Protein AF-A0A9E5HFX7-F1 (afdb_monomer)

Mean predicted aligned error: 11.62 Å

Foldseek 3Di:
DQPDDPDPQVSQVSQQWDAPDPVQQFTDQGDPPGPCNVVCVPDDCPDPDHDHDPDDDDDDPDDPPVVVCVVVVVVVVVVCVVCVVVVPPDPD

Structure (mmCIF, N/CA/C/O backbone):
data_AF-A0A9E5HFX7-F1
#
_entry.id   AF-A0A9E5HFX7-F1
#
loop_
_atom_site.group_PDB
_atom_site.id
_atom_site.type_symbol
_atom_site.label_atom_id
_atom_site.label_alt_id
_atom_site.label_comp_id
_atom_site.label_asym_id
_atom_site.label_entity_id
_atom_site.label_seq_id
_atom_site.pdbx_PDB_ins_code
_atom_site.Cartn_x
_atom_site.Cartn_y
_atom_site.Cartn_z
_atom_site.occupancy
_atom_site.B_iso_or_equiv
_atom_site.auth_seq_id
_atom_site.auth_comp_id
_atom_site.auth_asym_id
_atom_site.auth_atom_id
_atom_site.pdbx_PDB_model_num
ATOM 1 N N . ASN A 1 1 ? 1.168 -6.211 -6.473 1.00 59.34 1 ASN A N 1
ATOM 2 C CA . ASN A 1 1 ? 2.247 -6.756 -5.622 1.00 59.34 1 ASN A CA 1
ATOM 3 C C . ASN A 1 1 ? 3.247 -7.431 -6.527 1.00 59.34 1 ASN A C 1
ATOM 5 O O . ASN A 1 1 ? 2.817 -8.260 -7.319 1.00 59.34 1 ASN A O 1
ATOM 9 N N . LEU A 1 2 ? 4.520 -7.042 -6.455 1.00 66.75 2 LEU A N 1
ATOM 10 C CA . LEU A 1 2 ? 5.569 -7.724 -7.208 1.00 66.75 2 LEU A CA 1
ATOM 11 C C . LEU A 1 2 ? 5.701 -9.165 -6.682 1.00 66.75 2 LEU A C 1
ATOM 13 O O . LEU A 1 2 ? 5.680 -9.352 -5.460 1.00 66.75 2 LEU A O 1
ATOM 17 N N . PRO A 1 3 ? 5.779 -10.174 -7.561 1.00 68.06 3 PRO A N 1
ATOM 18 C CA . PRO A 1 3 ? 6.100 -11.534 -7.156 1.00 68.06 3 PRO A CA 1
ATOM 19 C C . PRO A 1 3 ? 7.497 -11.560 -6.528 1.00 68.06 3 PRO A C 1
ATOM 21 O O . PRO A 1 3 ? 8.394 -10.843 -6.960 1.00 68.06 3 PRO A O 1
ATOM 24 N N . ALA A 1 4 ? 7.672 -12.359 -5.477 1.00 66.81 4 ALA A N 1
ATOM 25 C CA . ALA A 1 4 ? 8.951 -12.464 -4.788 1.00 66.81 4 ALA A CA 1
ATOM 26 C C . ALA A 1 4 ? 9.914 -13.345 -5.598 1.00 66.81 4 ALA A C 1
ATOM 28 O O . ALA A 1 4 ? 9.736 -14.561 -5.650 1.00 66.81 4 ALA A O 1
ATOM 29 N N . GLY A 1 5 ? 10.922 -12.729 -6.213 1.00 65.31 5 GLY A N 1
ATOM 30 C CA . GLY A 1 5 ? 12.092 -13.404 -6.768 1.00 65.31 5 GLY A CA 1
ATOM 31 C C . GLY A 1 5 ? 13.300 -13.309 -5.823 1.00 65.31 5 GLY A C 1
ATOM 32 O O . GLY A 1 5 ? 13.316 -12.467 -4.920 1.00 65.31 5 GLY A O 1
ATOM 33 N N . PRO A 1 6 ? 14.336 -14.144 -6.006 1.00 69.38 6 PRO A N 1
ATOM 34 C CA . PRO A 1 6 ? 15.598 -14.036 -5.270 1.00 69.38 6 PRO A CA 1
ATOM 35 C C . PRO A 1 6 ? 16.361 -12.730 -5.562 1.00 69.38 6 PRO A C 1
ATOM 37 O O . PRO A 1 6 ? 17.241 -12.362 -4.785 1.00 69.38 6 PRO A O 1
ATOM 40 N N . SER A 1 7 ? 16.011 -11.996 -6.627 1.00 77.75 7 SER A N 1
ATOM 41 C CA . SER A 1 7 ? 16.497 -10.638 -6.900 1.00 77.75 7 SER A CA 1
ATOM 42 C C . SER A 1 7 ? 15.363 -9.678 -7.302 1.00 77.75 7 SER A C 1
ATOM 44 O O . SER A 1 7 ? 14.276 -10.095 -7.715 1.00 77.75 7 SER A O 1
ATOM 46 N N . ILE A 1 8 ? 15.606 -8.367 -7.176 1.00 75.44 8 ILE A N 1
ATOM 47 C CA . ILE A 1 8 ? 14.641 -7.317 -7.559 1.00 75.44 8 ILE A CA 1
ATOM 48 C C . ILE A 1 8 ? 14.372 -7.356 -9.069 1.00 75.44 8 ILE A C 1
ATOM 50 O O . ILE A 1 8 ? 13.225 -7.231 -9.483 1.00 75.44 8 ILE A O 1
ATOM 54 N N . LEU A 1 9 ? 15.406 -7.602 -9.876 1.00 79.88 9 LEU A N 1
ATOM 55 C CA . LEU A 1 9 ? 15.289 -7.701 -11.332 1.00 79.88 9 LEU A CA 1
ATOM 56 C C . LEU A 1 9 ? 14.382 -8.866 -11.747 1.00 79.88 9 LEU A C 1
ATOM 58 O O . LEU A 1 9 ? 13.463 -8.675 -12.537 1.00 79.88 9 LEU A O 1
ATOM 62 N N . GLU A 1 10 ? 14.553 -10.039 -11.136 1.00 80.31 10 GLU A N 1
ATOM 63 C CA . GLU A 1 10 ? 13.680 -11.189 -11.409 1.00 80.31 10 GLU A CA 1
ATOM 64 C C . GLU A 1 10 ? 12.244 -10.960 -10.926 1.00 80.31 10 GLU A C 1
ATOM 66 O O . GLU A 1 10 ? 11.289 -11.414 -11.550 1.00 80.31 10 GLU A O 1
ATOM 71 N N . SER A 1 11 ? 12.071 -10.218 -9.829 1.00 81.44 11 SER A N 1
ATOM 72 C CA . SER A 1 11 ? 10.744 -9.845 -9.323 1.00 81.44 11 SER A CA 1
ATOM 73 C C . SER A 1 11 ? 10.005 -8.917 -10.296 1.00 81.44 11 SER A C 1
ATOM 75 O O . SER A 1 11 ? 8.779 -8.968 -10.396 1.00 81.44 11 SER A O 1
ATOM 77 N N . PHE A 1 12 ? 10.741 -8.066 -11.014 1.00 82.19 12 PHE A N 1
ATOM 78 C CA . PHE A 1 12 ? 10.199 -7.167 -12.033 1.00 82.19 12 PHE A CA 1
ATOM 79 C C . PHE A 1 12 ? 9.841 -7.935 -13.296 1.00 82.19 12 PHE A C 1
ATOM 81 O O . PHE A 1 12 ? 8.717 -7.815 -13.779 1.00 82.19 12 PHE A O 1
ATOM 88 N N . GLU A 1 13 ? 10.745 -8.787 -13.770 1.00 81.88 13 GLU A N 1
ATOM 89 C CA . GLU A 1 13 ? 10.509 -9.621 -14.944 1.00 81.88 13 GLU A CA 1
ATOM 90 C C . GLU A 1 13 ? 9.304 -10.548 -14.730 1.00 81.88 13 GLU A C 1
ATOM 92 O O . GLU A 1 13 ? 8.399 -10.605 -15.561 1.00 81.88 13 GLU A O 1
ATOM 97 N N . ALA A 1 14 ? 9.206 -11.181 -13.558 1.00 81.06 14 ALA A N 1
ATOM 98 C CA . ALA A 1 14 ? 8.057 -12.003 -13.188 1.00 81.06 14 ALA A CA 1
ATOM 99 C C . ALA A 1 14 ? 6.752 -11.192 -13.034 1.00 81.06 14 ALA A C 1
ATOM 101 O O . ALA A 1 14 ? 5.658 -11.747 -13.153 1.00 81.06 14 ALA A O 1
ATOM 102 N N . ALA A 1 15 ? 6.843 -9.882 -12.785 1.00 80.12 15 ALA A N 1
ATOM 103 C CA . ALA A 1 15 ? 5.715 -8.951 -12.835 1.00 80.12 15 ALA A CA 1
ATOM 104 C C . ALA A 1 15 ? 5.390 -8.445 -14.254 1.00 80.12 15 ALA A C 1
ATOM 106 O O . ALA A 1 15 ? 4.396 -7.733 -14.416 1.00 80.12 15 ALA A O 1
ATOM 107 N N . GLY A 1 16 ? 6.186 -8.799 -15.267 1.00 82.19 16 GLY A N 1
ATOM 108 C CA . GLY A 1 16 ? 6.056 -8.290 -16.632 1.00 82.19 16 GLY A CA 1
ATOM 109 C C . GLY A 1 16 ? 6.574 -6.860 -16.812 1.00 82.19 16 GLY A C 1
ATOM 110 O O . GLY A 1 16 ? 6.114 -6.159 -17.709 1.00 82.19 16 GLY A O 1
ATOM 111 N N . LEU A 1 17 ? 7.484 -6.417 -15.940 1.00 85.44 17 LEU A N 1
ATOM 112 C CA . LEU A 1 17 ? 8.157 -5.121 -15.999 1.00 85.44 17 LEU A CA 1
ATOM 113 C C . LEU A 1 17 ? 9.602 -5.314 -16.468 1.00 85.44 17 LEU A C 1
ATOM 115 O O . LEU A 1 17 ? 10.312 -6.186 -15.969 1.00 85.44 17 LEU A O 1
ATOM 119 N N . SER A 1 18 ? 10.055 -4.468 -17.390 1.00 86.31 18 SER A N 1
ATOM 120 C CA . SER A 1 18 ? 11.429 -4.481 -17.901 1.00 86.31 18 SER A CA 1
ATOM 121 C C . SER A 1 18 ? 12.068 -3.107 -17.731 1.00 86.31 18 SER A C 1
ATOM 123 O O . SER A 1 18 ? 11.384 -2.086 -17.801 1.00 86.31 18 SER A O 1
ATOM 125 N N . LEU A 1 19 ? 13.376 -3.089 -17.476 1.00 84.75 19 LEU A N 1
ATOM 126 C CA . LEU A 1 19 ? 14.159 -1.862 -17.356 1.00 84.75 19 LEU A CA 1
ATOM 127 C C . LEU A 1 19 ? 14.887 -1.594 -18.673 1.00 84.75 19 LEU A C 1
ATOM 129 O O . LEU A 1 19 ? 15.500 -2.506 -19.224 1.00 84.75 19 LEU A O 1
ATOM 133 N N . ASP A 1 20 ? 14.815 -0.354 -19.145 1.00 84.62 20 ASP A N 1
ATOM 134 C CA . ASP A 1 20 ? 15.558 0.131 -20.314 1.00 84.62 20 ASP A CA 1
ATOM 135 C C . ASP A 1 20 ? 17.000 0.463 -19.919 1.00 84.62 20 ASP A C 1
ATOM 137 O O . ASP A 1 20 ? 17.964 -0.023 -20.506 1.00 84.62 20 ASP A O 1
ATOM 141 N N . ASP A 1 21 ? 17.133 1.221 -18.829 1.00 81.19 21 ASP A N 1
ATOM 142 C CA . ASP A 1 21 ? 18.404 1.584 -18.214 1.00 81.19 21 ASP A CA 1
ATOM 143 C C . ASP A 1 21 ? 18.398 1.122 -16.744 1.00 81.19 21 ASP A C 1
ATOM 145 O O . ASP A 1 21 ? 17.691 1.712 -15.913 1.00 81.19 21 ASP A O 1
ATOM 149 N N . PRO A 1 22 ? 19.163 0.068 -16.401 1.00 76.69 22 PRO A N 1
ATOM 150 C CA . PRO A 1 22 ? 19.255 -0.446 -15.037 1.00 76.69 22 PRO A CA 1
ATOM 151 C C . PRO A 1 22 ? 19.898 0.533 -14.049 1.00 76.69 22 PRO A C 1
ATOM 153 O O . PRO A 1 22 ? 19.587 0.468 -12.861 1.00 76.69 22 PRO A O 1
ATOM 156 N N . GLU A 1 23 ? 20.786 1.423 -14.503 1.00 76.69 23 GLU A N 1
ATOM 157 C CA . GLU A 1 23 ? 21.467 2.390 -13.631 1.00 76.69 23 GLU A CA 1
ATOM 158 C C . GLU A 1 23 ? 20.547 3.558 -13.275 1.00 76.69 23 GLU A C 1
ATOM 160 O O . GLU A 1 23 ? 20.601 4.084 -12.163 1.00 76.69 23 GLU A O 1
ATOM 165 N N . ARG A 1 24 ? 19.672 3.943 -14.209 1.00 77.31 24 ARG A N 1
ATOM 166 C CA . ARG A 1 24 ? 18.680 5.012 -14.015 1.00 77.31 24 ARG A CA 1
ATOM 167 C C . ARG A 1 24 ? 17.313 4.512 -13.555 1.00 77.31 24 ARG A C 1
ATOM 169 O O . ARG A 1 24 ? 16.440 5.326 -13.275 1.00 77.31 24 ARG A O 1
ATOM 176 N N . GLY A 1 25 ? 17.097 3.197 -13.507 1.00 79.94 25 GLY A N 1
ATOM 177 C CA . GLY A 1 25 ? 15.807 2.605 -13.142 1.00 79.94 25 GLY A CA 1
ATOM 178 C C . GLY A 1 25 ? 14.673 2.999 -14.094 1.00 79.94 25 GLY A C 1
ATOM 179 O O . GLY A 1 25 ? 13.527 3.131 -13.662 1.00 79.94 25 GLY A O 1
ATOM 180 N N . THR A 1 26 ? 14.999 3.235 -15.368 1.00 85.50 26 THR A N 1
ATOM 181 C CA . THR A 1 26 ? 14.023 3.625 -16.397 1.00 85.50 26 THR A CA 1
ATOM 182 C C . THR A 1 26 ? 13.237 2.403 -16.855 1.00 85.50 26 THR A C 1
ATOM 184 O O . THR A 1 26 ? 13.836 1.366 -17.132 1.00 85.50 26 THR A O 1
ATOM 187 N N . LEU A 1 27 ? 11.908 2.506 -16.924 1.00 87.19 27 LEU A N 1
ATOM 188 C CA . LEU A 1 27 ? 11.033 1.411 -17.344 1.00 87.19 27 LEU A CA 1
ATOM 189 C C . LEU A 1 27 ? 10.776 1.422 -18.844 1.00 87.19 27 LEU A C 1
ATOM 191 O O . LEU A 1 27 ? 10.590 2.472 -19.450 1.00 87.19 27 LEU A O 1
ATOM 195 N N . ILE A 1 28 ? 10.650 0.216 -19.389 1.00 87.06 28 ILE A N 1
ATOM 196 C CA . ILE A 1 28 ? 10.057 -0.037 -20.700 1.00 87.06 28 ILE A CA 1
ATOM 197 C C . ILE A 1 28 ? 8.550 -0.232 -20.515 1.00 87.06 28 ILE A C 1
ATOM 199 O O . ILE A 1 28 ? 8.092 -0.700 -19.465 1.00 87.06 28 ILE A O 1
ATOM 203 N N . GLU A 1 29 ? 7.781 0.108 -21.547 1.00 87.88 29 GLU A N 1
ATOM 204 C CA . GLU A 1 29 ? 6.351 -0.174 -21.597 1.00 87.88 29 GLU A CA 1
ATOM 205 C C . GLU A 1 29 ? 6.069 -1.670 -21.318 1.00 87.88 29 GLU A C 1
ATOM 207 O O . GLU A 1 29 ? 6.651 -2.545 -21.970 1.00 87.88 29 GLU A O 1
ATOM 212 N N . PRO A 1 30 ? 5.184 -1.996 -20.353 1.00 88.25 30 PRO A N 1
ATOM 213 C CA . PRO A 1 30 ? 4.818 -3.379 -20.073 1.00 88.25 30 PRO A CA 1
ATOM 214 C C . PRO A 1 30 ? 4.124 -4.037 -21.271 1.00 88.25 30 PRO A C 1
ATOM 216 O O . PRO A 1 30 ? 3.314 -3.416 -21.953 1.00 88.25 30 PRO A O 1
ATOM 219 N N . PHE A 1 31 ? 4.362 -5.329 -21.496 1.00 85.75 31 PHE A N 1
ATOM 220 C CA . PHE A 1 31 ? 3.695 -6.050 -22.584 1.00 85.75 31 PHE A CA 1
ATOM 221 C C . PHE A 1 31 ? 2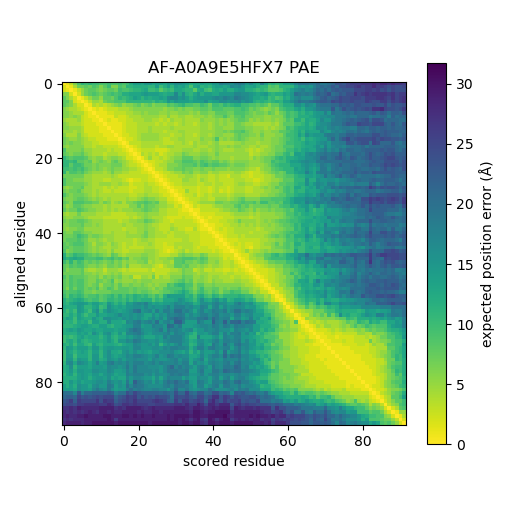.184 -6.210 -22.352 1.00 85.75 31 PHE A C 1
ATOM 223 O O . PHE A 1 31 ? 1.711 -6.335 -21.217 1.00 85.75 31 PHE A O 1
ATOM 230 N N . ILE A 1 32 ? 1.427 -6.291 -23.451 1.00 82.94 32 ILE A N 1
ATOM 231 C CA . ILE A 1 32 ? -0.018 -6.552 -23.438 1.00 82.94 32 ILE A CA 1
ATOM 232 C C . ILE A 1 32 ? -0.298 -7.865 -22.693 1.00 82.94 32 ILE A C 1
ATOM 234 O O . ILE A 1 32 ? 0.306 -8.898 -22.979 1.00 82.94 32 ILE A O 1
ATOM 238 N N . GLY A 1 33 ? -1.231 -7.826 -21.739 1.00 81.31 33 GLY A N 1
ATOM 239 C CA . GLY A 1 33 ? -1.594 -8.982 -20.913 1.00 81.31 33 GLY A CA 1
ATOM 240 C C . GLY A 1 33 ? -0.765 -9.146 -19.634 1.00 81.31 33 GLY A C 1
ATOM 241 O O . GLY A 1 33 ? -1.035 -10.064 -18.859 1.00 81.31 33 GLY A O 1
ATOM 242 N N . THR A 1 34 ?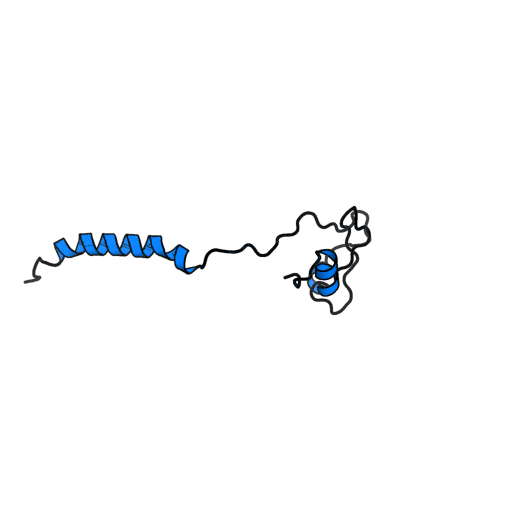 0.199 -8.257 -19.367 1.00 84.25 34 THR A N 1
ATOM 243 C CA . THR A 1 34 ? 0.892 -8.203 -18.070 1.00 84.25 34 THR A CA 1
ATOM 244 C C . THR A 1 34 ? 0.048 -7.468 -17.015 1.00 84.25 34 THR A C 1
ATOM 246 O O . THR A 1 34 ? -0.749 -6.590 -17.357 1.00 84.25 34 THR A O 1
ATOM 249 N N . PRO A 1 35 ? 0.211 -7.772 -15.712 1.00 81.69 35 PRO A N 1
ATOM 250 C CA . PRO A 1 35 ? -0.604 -7.184 -14.641 1.00 81.69 35 PRO A CA 1
ATOM 251 C C . PRO A 1 35 ? -0.577 -5.650 -14.562 1.00 81.69 35 PRO A C 1
ATOM 253 O O . PRO A 1 35 ? -1.524 -5.044 -14.059 1.00 81.69 35 PRO A O 1
ATOM 256 N N . PHE A 1 36 ? 0.510 -5.027 -15.023 1.00 82.19 36 PHE A N 1
ATOM 257 C CA . PHE A 1 36 ? 0.729 -3.583 -14.937 1.00 82.19 36 PHE A CA 1
ATOM 258 C C . PHE A 1 36 ? 0.457 -2.836 -16.244 1.00 82.19 36 PHE A C 1
ATOM 260 O O . PHE A 1 36 ? 0.440 -1.609 -16.216 1.00 82.19 36 PHE A O 1
ATOM 267 N N . PHE A 1 37 ? 0.176 -3.541 -17.347 1.00 85.12 37 PHE A N 1
ATOM 268 C CA . PHE A 1 37 ? -0.128 -2.933 -18.645 1.00 85.12 37 PHE A CA 1
ATOM 269 C C . PHE A 1 37 ? -1.241 -1.884 -18.532 1.00 85.12 37 PHE A C 1
ATOM 271 O O . PHE A 1 37 ? -1.006 -0.700 -18.744 1.00 85.12 37 PHE A O 1
ATOM 278 N N . GLU A 1 38 ? -2.422 -2.286 -18.060 1.00 84.56 38 GLU A N 1
ATOM 279 C CA . GLU A 1 38 ? -3.576 -1.389 -17.886 1.00 84.56 38 GLU A CA 1
ATOM 280 C C . GLU A 1 38 ? -3.305 -0.242 -16.897 1.00 84.56 38 GLU A C 1
ATOM 282 O O . GLU A 1 38 ? -3.788 0.875 -17.066 1.00 84.56 38 GLU A O 1
ATOM 287 N N . GLN A 1 39 ? -2.520 -0.494 -15.843 1.00 83.81 39 GLN A N 1
ATOM 288 C CA . GLN A 1 39 ? -2.235 0.522 -14.823 1.00 83.81 39 GLN A CA 1
ATOM 289 C C . GLN A 1 39 ? -1.284 1.603 -15.337 1.00 83.81 39 GLN A C 1
ATOM 291 O O . GLN A 1 39 ? -1.360 2.755 -14.891 1.00 83.81 39 GLN A O 1
ATOM 296 N N . PHE A 1 40 ? -0.374 1.220 -16.232 1.00 86.25 40 PHE A N 1
ATOM 297 C CA . PHE A 1 40 ? 0.698 2.075 -16.711 1.00 86.25 40 PHE A CA 1
ATOM 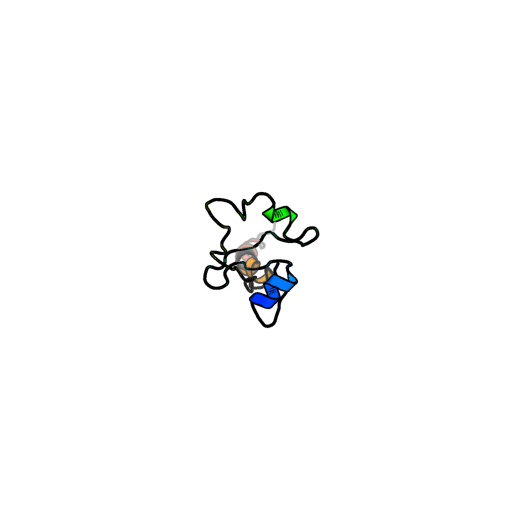298 C C . PHE A 1 40 ? 0.469 2.647 -18.115 1.00 86.25 40 PHE A C 1
ATOM 300 O O . PHE A 1 40 ? 1.179 3.574 -18.477 1.00 86.25 40 PHE A O 1
ATOM 307 N N . GLN A 1 41 ? -0.571 2.224 -18.841 1.00 85.06 41 GLN A N 1
ATOM 308 C CA . GLN A 1 41 ? -0.982 2.787 -20.143 1.00 85.06 41 GLN A CA 1
ATOM 309 C C . GLN A 1 41 ? -1.092 4.321 -20.184 1.00 85.06 41 GLN A C 1
ATOM 311 O O . GLN A 1 41 ? -0.971 4.933 -21.238 1.00 85.06 41 GLN A O 1
ATOM 316 N N . LYS A 1 42 ? -1.367 4.961 -19.042 1.00 86.38 42 LYS A N 1
ATOM 317 C CA . LYS A 1 42 ? -1.475 6.424 -18.933 1.00 86.38 42 LYS A CA 1
ATOM 318 C C . LYS A 1 42 ? -0.129 7.158 -18.944 1.00 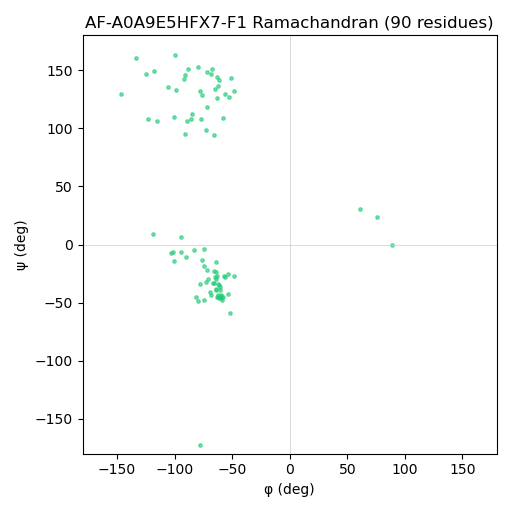86.38 42 LYS A C 1
ATOM 320 O O . LYS A 1 42 ? -0.131 8.386 -18.974 1.00 86.38 42 LYS A O 1
ATOM 325 N N . PHE A 1 43 ? 0.981 6.442 -18.784 1.00 86.12 43 PHE A N 1
ATOM 326 C CA . PHE A 1 43 ? 2.310 7.032 -18.760 1.00 86.12 43 PHE A CA 1
ATOM 327 C C . PHE A 1 43 ? 2.908 7.045 -20.160 1.00 86.12 43 PHE A C 1
ATOM 329 O O . PHE A 1 43 ? 2.740 6.105 -20.931 1.00 86.12 43 PHE A O 1
ATOM 336 N N . ASP A 1 44 ? 3.634 8.115 -20.458 1.00 87.69 44 ASP A N 1
ATOM 337 C CA . ASP A 1 44 ? 4.383 8.241 -21.697 1.00 87.69 44 ASP A CA 1
ATOM 338 C C . ASP A 1 44 ? 5.802 7.696 -21.485 1.00 87.69 44 ASP A C 1
ATOM 340 O O . ASP A 1 44 ? 6.671 8.379 -20.947 1.00 87.69 44 ASP A O 1
ATOM 344 N N . PHE A 1 45 ? 6.018 6.427 -21.836 1.00 86.25 45 PHE A N 1
ATOM 345 C CA . PHE A 1 45 ? 7.305 5.741 -21.656 1.00 86.25 45 PHE A CA 1
ATOM 346 C C . PHE A 1 45 ? 8.394 6.219 -22.620 1.00 86.25 45 PHE A C 1
ATOM 348 O O . PHE A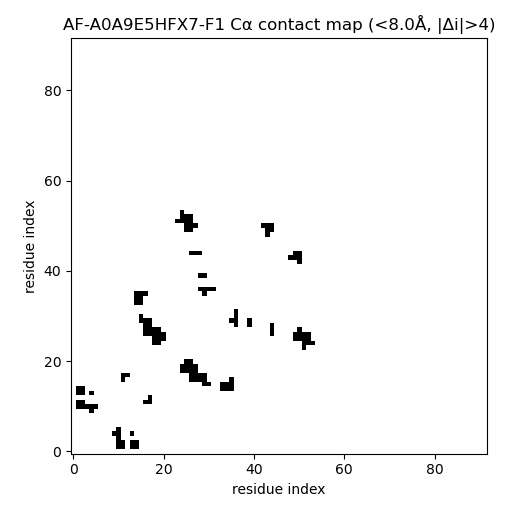 1 45 ? 9.576 6.049 -22.333 1.00 86.25 45 PHE A O 1
ATOM 355 N N . TYR A 1 46 ? 7.997 6.814 -23.746 1.00 85.88 46 TYR A N 1
ATOM 356 C CA . TYR A 1 46 ? 8.893 7.189 -24.842 1.00 85.88 46 TYR A CA 1
ATOM 357 C C . TYR A 1 46 ? 8.902 8.702 -25.117 1.00 85.88 46 TYR A C 1
ATOM 359 O O . TYR A 1 46 ? 9.464 9.140 -26.121 1.00 85.88 46 TYR A O 1
ATOM 367 N N . GLY A 1 47 ? 8.273 9.491 -24.243 1.00 84.25 47 GLY A N 1
ATOM 368 C CA . GLY A 1 47 ? 8.259 10.948 -24.303 1.00 84.25 47 GLY A CA 1
ATOM 369 C C . GLY A 1 47 ? 9.546 11.593 -23.784 1.00 84.25 47 GLY A C 1
ATOM 370 O O . GLY A 1 47 ? 10.525 10.926 -23.452 1.00 84.25 47 GLY A O 1
ATOM 371 N N . ASP A 1 48 ? 9.534 12.923 -23.671 1.00 82.62 48 ASP A N 1
ATOM 372 C CA . ASP A 1 48 ? 10.712 13.702 -23.255 1.00 82.62 48 ASP A CA 1
ATOM 373 C C . ASP A 1 48 ? 11.177 13.387 -21.819 1.00 82.62 48 ASP A C 1
ATOM 375 O O . ASP A 1 48 ? 12.353 13.560 -21.490 1.00 82.62 48 ASP A O 1
ATOM 379 N N . VAL A 1 49 ? 10.259 12.939 -20.951 1.00 83.19 49 VAL A N 1
ATOM 380 C CA . VAL A 1 49 ? 10.547 12.550 -19.563 1.00 83.19 49 VAL A CA 1
ATOM 381 C C . VAL A 1 49 ? 10.266 11.055 -19.399 1.00 83.19 49 VAL A C 1
ATOM 383 O O . VAL A 1 49 ? 9.097 10.672 -19.338 1.00 83.19 49 VAL A O 1
ATOM 386 N N . PRO A 1 50 ? 11.306 10.208 -19.297 1.00 82.31 50 PRO A N 1
ATOM 387 C CA . PRO A 1 50 ? 11.119 8.769 -19.194 1.00 82.31 50 PRO A CA 1
ATOM 388 C C . PRO A 1 50 ? 10.567 8.370 -17.822 1.00 82.31 50 PRO A C 1
ATOM 390 O O . PRO A 1 50 ? 10.883 8.982 -16.795 1.00 82.31 50 PRO A O 1
ATOM 393 N N . VAL A 1 51 ? 9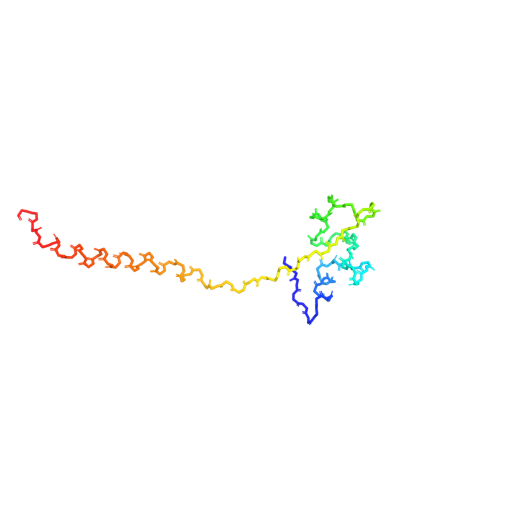.774 7.298 -17.799 1.00 85.31 51 VAL A N 1
ATOM 394 C CA . VAL A 1 51 ? 9.204 6.737 -16.568 1.00 85.31 51 VAL A CA 1
ATOM 395 C C . VAL A 1 51 ? 10.305 6.049 -15.767 1.00 85.31 51 VAL A C 1
ATOM 397 O O . VAL A 1 51 ? 10.898 5.074 -16.222 1.00 85.31 51 VAL A O 1
ATOM 400 N N . GLN A 1 52 ? 10.561 6.538 -14.556 1.00 85.50 52 GLN A N 1
ATOM 401 C CA . GLN A 1 52 ? 11.589 6.011 -13.655 1.00 85.50 52 GLN A CA 1
ATOM 402 C C . GLN A 1 52 ? 10.963 5.489 -12.364 1.00 85.50 52 GLN A C 1
ATOM 404 O O . GLN A 1 52 ? 9.952 6.012 -11.889 1.00 85.50 52 GLN A O 1
ATOM 409 N N . ILE A 1 53 ? 11.580 4.468 -11.768 1.00 81.75 53 ILE A N 1
ATOM 410 C CA . ILE A 1 53 ? 11.228 4.052 -10.407 1.00 81.75 53 ILE A CA 1
ATOM 411 C C . ILE A 1 53 ? 11.995 4.895 -9.401 1.00 81.75 53 ILE A C 1
ATOM 413 O O . ILE A 1 53 ? 13.200 4.735 -9.237 1.00 81.75 53 ILE A O 1
ATOM 417 N N . GLU A 1 54 ? 11.269 5.735 -8.668 1.00 81.25 54 GLU A N 1
ATOM 418 C CA . GLU A 1 54 ? 11.842 6.524 -7.574 1.00 81.25 54 GLU A CA 1
ATOM 419 C C . GLU A 1 54 ? 11.976 5.720 -6.273 1.00 81.25 54 GLU A C 1
ATOM 421 O O . GLU A 1 54 ? 13.002 5.774 -5.600 1.00 81.25 54 GLU A O 1
ATOM 426 N N . GLU A 1 55 ? 10.943 4.961 -5.894 1.00 74.50 55 GLU A N 1
ATOM 427 C CA . GLU A 1 55 ? 10.926 4.221 -4.632 1.00 74.50 55 GLU A CA 1
ATOM 428 C C . GLU A 1 55 ? 10.158 2.905 -4.776 1.00 74.50 55 GLU A C 1
ATOM 430 O O . GLU A 1 55 ? 9.005 2.876 -5.215 1.00 74.50 55 GLU A O 1
ATOM 435 N N . LEU A 1 56 ? 10.777 1.806 -4.337 1.00 74.50 56 LEU A N 1
ATOM 436 C CA . LEU A 1 56 ? 10.119 0.510 -4.252 1.00 74.50 56 LEU A CA 1
ATOM 437 C C . LEU A 1 56 ? 9.686 0.215 -2.815 1.00 74.50 56 LEU A C 1
ATOM 439 O O . LEU A 1 56 ? 10.502 -0.086 -1.944 1.00 74.50 56 LEU A O 1
ATOM 443 N N . LYS A 1 57 ? 8.373 0.234 -2.576 1.00 74.00 57 LYS A N 1
ATOM 444 C CA . LYS A 1 57 ? 7.798 -0.120 -1.274 1.00 74.00 57 LYS A CA 1
ATOM 445 C C . LYS A 1 57 ? 7.518 -1.612 -1.219 1.00 74.00 57 LYS A C 1
ATOM 447 O O . LYS A 1 57 ? 6.566 -2.106 -1.823 1.00 74.00 57 LYS A O 1
ATOM 452 N N . LEU A 1 58 ? 8.344 -2.330 -0.466 1.00 72.50 58 LEU A N 1
ATOM 453 C CA . LEU A 1 58 ? 8.062 -3.714 -0.106 1.00 72.50 58 LEU A CA 1
ATOM 454 C C . LEU A 1 58 ? 6.863 -3.763 0.853 1.00 72.50 58 LEU A C 1
ATOM 456 O O . LEU A 1 58 ? 6.686 -2.839 1.656 1.00 72.50 58 LEU A O 1
ATOM 460 N N . PRO A 1 59 ? 6.028 -4.818 0.794 1.00 66.75 59 PRO A N 1
ATOM 461 C CA . PRO A 1 59 ? 4.941 -4.987 1.744 1.00 66.75 59 PRO A CA 1
ATOM 462 C C . PRO A 1 59 ? 5.526 -5.022 3.157 1.00 66.75 59 PRO A C 1
ATOM 464 O O . PRO A 1 59 ? 6.215 -5.964 3.547 1.00 66.75 59 PRO A O 1
ATOM 467 N N . ALA A 1 60 ? 5.274 -3.956 3.915 1.00 70.19 60 ALA A N 1
ATOM 468 C CA . ALA A 1 60 ? 5.746 -3.850 5.280 1.00 70.19 60 ALA A CA 1
ATOM 469 C C . ALA A 1 60 ? 5.125 -4.973 6.118 1.00 70.19 60 ALA A C 1
ATOM 471 O O . ALA A 1 60 ? 3.921 -5.238 6.032 1.00 70.19 60 ALA A O 1
ATOM 472 N N . GLN A 1 61 ? 5.938 -5.608 6.962 1.00 66.62 61 GLN A N 1
ATOM 473 C CA . GLN A 1 61 ? 5.446 -6.538 7.972 1.00 66.62 61 GLN A CA 1
ATOM 474 C C . GLN A 1 61 ? 4.610 -5.744 8.982 1.00 66.62 61 GLN A C 1
ATOM 476 O O . GLN A 1 61 ? 5.123 -5.118 9.909 1.00 66.62 61 GLN A O 1
ATOM 481 N N . ARG A 1 62 ? 3.296 -5.700 8.758 1.00 67.31 62 ARG A N 1
ATOM 482 C CA . ARG A 1 62 ? 2.363 -5.058 9.680 1.00 67.31 62 ARG A CA 1
ATOM 483 C C . ARG A 1 62 ? 2.168 -5.988 10.872 1.00 67.31 62 ARG A C 1
ATOM 485 O O . ARG A 1 62 ? 1.834 -7.156 10.684 1.00 67.31 62 ARG A O 1
ATOM 492 N N . MET A 1 63 ? 2.328 -5.463 12.090 1.00 75.88 63 MET A N 1
ATOM 493 C CA . MET A 1 63 ? 1.900 -6.183 13.293 1.00 75.88 63 MET A CA 1
ATOM 494 C C . MET A 1 63 ? 0.441 -6.647 13.130 1.00 75.88 63 MET A C 1
ATOM 496 O O . MET A 1 63 ? -0.359 -5.909 12.537 1.00 75.88 63 MET A O 1
ATOM 500 N N . PRO A 1 64 ? 0.076 -7.840 13.638 1.00 78.75 64 PRO A N 1
ATOM 501 C CA . PRO A 1 64 ? -1.285 -8.346 13.549 1.00 78.75 64 PRO A CA 1
ATOM 502 C C . PRO A 1 64 ? -2.300 -7.285 13.974 1.00 78.75 64 PRO A C 1
ATOM 504 O O . PRO A 1 64 ? -2.159 -6.651 15.021 1.00 78.75 64 PRO A O 1
ATOM 507 N N . LYS A 1 65 ? -3.340 -7.098 13.154 1.00 80.44 65 LYS A N 1
ATOM 508 C CA . LYS A 1 65 ? -4.386 -6.083 13.374 1.00 80.44 65 LYS A CA 1
ATOM 509 C C . LYS A 1 65 ? -5.036 -6.171 14.761 1.00 80.44 65 LYS A C 1
ATOM 511 O O . LYS A 1 65 ? -5.522 -5.171 15.266 1.00 80.44 65 LYS A O 1
ATOM 516 N N . GLU A 1 66 ? -5.024 -7.349 15.377 1.00 82.94 66 GLU A N 1
ATOM 517 C CA . GLU A 1 66 ? -5.601 -7.631 16.695 1.00 82.94 66 GLU A CA 1
ATOM 518 C C . GLU A 1 66 ? -4.938 -6.816 17.813 1.00 82.94 66 GLU A C 1
ATOM 520 O O . GLU A 1 66 ? -5.619 -6.338 18.719 1.00 82.94 66 GLU A O 1
ATOM 525 N N . ILE A 1 67 ? -3.632 -6.555 17.697 1.00 86.69 67 ILE A N 1
ATOM 526 C CA . ILE A 1 67 ? -2.862 -5.768 18.671 1.00 86.69 67 ILE A CA 1
ATOM 527 C C . ILE A 1 67 ? -3.365 -4.318 18.718 1.00 86.69 67 ILE A C 1
ATOM 529 O O . ILE A 1 67 ? -3.348 -3.686 19.773 1.00 86.69 67 ILE A O 1
ATOM 533 N N . PHE A 1 68 ? -3.899 -3.804 17.606 1.00 87.88 68 PHE A N 1
ATOM 534 C CA . PHE A 1 68 ? -4.457 -2.453 17.531 1.00 87.88 68 PHE A CA 1
ATOM 535 C C . PHE A 1 68 ? -5.692 -2.261 18.429 1.00 87.88 68 PHE A C 1
ATOM 537 O O . PHE A 1 68 ? -5.984 -1.137 18.831 1.00 87.88 68 PHE A O 1
ATOM 544 N N . TYR A 1 69 ? -6.402 -3.340 18.781 1.00 92.12 69 TYR A N 1
ATOM 545 C CA . TYR A 1 69 ? -7.599 -3.281 19.629 1.00 92.12 69 TYR A CA 1
ATOM 546 C C . TYR A 1 69 ? -7.302 -3.420 21.127 1.00 92.12 69 TYR A C 1
ATOM 548 O O . TYR A 1 69 ? -8.184 -3.146 21.944 1.00 92.12 69 TYR A O 1
ATOM 556 N N . LEU A 1 70 ? -6.077 -3.797 21.517 1.00 93.94 70 LEU A N 1
ATOM 557 C CA . LEU A 1 70 ? -5.696 -3.933 22.929 1.00 93.94 70 LEU A CA 1
ATOM 558 C C . LEU A 1 70 ? -5.983 -2.672 23.768 1.00 93.94 70 LEU A C 1
ATOM 560 O O . LEU A 1 70 ? -6.538 -2.825 24.858 1.00 93.94 70 LEU A O 1
ATOM 564 N N . PRO A 1 71 ? -5.712 -1.436 23.292 1.00 94.44 71 PRO A N 1
ATOM 565 C CA . PRO A 1 71 ? -6.046 -0.229 24.049 1.00 94.44 71 PRO A CA 1
ATOM 566 C C . PRO A 1 71 ? -7.547 -0.087 24.338 1.00 94.44 71 PRO A C 1
ATOM 568 O O . PRO A 1 71 ? -7.925 0.342 25.427 1.00 94.44 71 PRO A O 1
ATOM 571 N N . ALA A 1 72 ? -8.411 -0.485 23.399 1.00 94.31 72 ALA A N 1
ATOM 572 C CA . ALA A 1 72 ? -9.861 -0.417 23.574 1.00 94.31 72 ALA A CA 1
ATOM 573 C C . ALA A 1 72 ? -10.351 -1.421 24.630 1.00 94.31 72 ALA A C 1
ATOM 575 O O . ALA A 1 72 ? -11.136 -1.063 25.507 1.00 94.31 72 ALA A O 1
ATOM 576 N N . PHE A 1 73 ? -9.842 -2.658 24.599 1.00 95.31 73 PHE A N 1
ATOM 577 C CA . PHE A 1 73 ? -10.150 -3.655 25.627 1.00 95.31 73 PHE A CA 1
ATOM 578 C C . PHE A 1 73 ? -9.624 -3.250 27.005 1.00 95.31 73 PHE A C 1
ATOM 580 O O . PHE A 1 73 ? -10.317 -3.441 28.003 1.00 95.31 73 PHE A O 1
ATOM 587 N N . PHE A 1 74 ? -8.437 -2.645 27.071 1.00 96.19 74 PHE A N 1
ATOM 588 C CA . PHE A 1 74 ? -7.874 -2.135 28.318 1.00 96.19 74 PHE A CA 1
ATOM 589 C C . PHE A 1 74 ? -8.742 -1.021 28.919 1.00 96.19 74 PHE A C 1
ATOM 591 O O . PHE A 1 74 ? -9.078 -1.066 30.104 1.00 96.19 74 PHE A O 1
ATOM 598 N N . ALA A 1 75 ? -9.183 -0.068 28.093 1.00 95.62 75 ALA A N 1
ATOM 599 C CA . ALA A 1 75 ? -10.112 0.976 28.513 1.00 95.62 75 ALA A CA 1
ATOM 600 C C . ALA A 1 75 ? -11.443 0.388 29.011 1.00 95.62 75 ALA A C 1
ATOM 602 O O . ALA A 1 75 ? -11.909 0.754 30.090 1.00 95.62 75 ALA A O 1
ATOM 603 N N . LEU A 1 76 ? -12.026 -0.569 28.280 1.00 95.31 76 LEU A N 1
ATOM 604 C CA . LEU A 1 76 ? -13.256 -1.251 28.688 1.00 95.31 76 LEU A CA 1
ATOM 605 C C . LEU A 1 76 ? -13.088 -1.976 30.030 1.00 95.31 76 LEU A C 1
ATOM 607 O O . LEU A 1 76 ? -13.955 -1.873 30.895 1.00 95.31 76 LEU A O 1
ATOM 611 N N . PHE A 1 77 ? -11.966 -2.665 30.236 1.00 96.06 77 PHE A N 1
ATOM 612 C CA . PHE A 1 77 ? -11.676 -3.360 31.487 1.00 96.06 77 PHE A CA 1
ATOM 613 C C . PHE A 1 77 ? -11.591 -2.393 32.675 1.00 96.06 77 PHE A C 1
ATOM 615 O O . PHE A 1 77 ? -12.201 -2.642 33.716 1.00 96.06 77 PHE A O 1
ATOM 622 N N . ILE A 1 78 ? -10.917 -1.248 32.507 1.00 95.38 78 ILE A N 1
ATOM 623 C CA . ILE A 1 78 ? -10.882 -0.181 33.519 1.00 95.38 78 ILE A CA 1
ATOM 624 C C . ILE A 1 78 ? -12.296 0.315 33.824 1.00 95.38 78 ILE A C 1
ATOM 626 O O . ILE A 1 78 ? -12.679 0.412 34.990 1.00 95.38 78 ILE A O 1
ATOM 630 N N . ILE A 1 79 ? -13.087 0.601 32.787 1.00 93.56 79 ILE A N 1
ATOM 631 C CA . ILE A 1 79 ? -14.468 1.063 32.941 1.00 93.56 79 ILE A CA 1
ATOM 632 C C . ILE A 1 79 ? -15.293 0.037 33.729 1.00 93.56 79 ILE A C 1
ATOM 634 O O . ILE A 1 79 ? -16.000 0.423 34.656 1.00 93.56 79 ILE A O 1
ATOM 638 N N . ILE A 1 80 ? -15.175 -1.258 33.424 1.00 92.75 80 ILE A N 1
ATOM 639 C CA . ILE A 1 80 ? -15.876 -2.333 34.142 1.00 92.75 80 ILE A CA 1
ATOM 640 C C . ILE A 1 80 ? -15.467 -2.367 35.619 1.00 92.75 80 ILE A C 1
ATOM 642 O O . ILE A 1 80 ? -16.334 -2.422 36.489 1.00 92.75 80 ILE A O 1
ATOM 646 N N . LEU A 1 81 ? -14.168 -2.287 35.930 1.00 91.06 81 LEU A N 1
ATOM 647 C CA . LEU A 1 81 ? -13.686 -2.261 37.317 1.00 91.06 81 LEU A CA 1
ATOM 648 C C . LEU A 1 81 ? -14.228 -1.055 38.096 1.00 91.06 81 LEU A C 1
ATOM 650 O O . LEU A 1 81 ? -14.601 -1.191 39.264 1.00 91.06 81 LEU A O 1
ATOM 654 N N . LEU A 1 82 ? -14.309 0.109 37.448 1.00 90.81 82 LEU A N 1
ATOM 655 C CA . LEU A 1 82 ? -14.879 1.322 38.032 1.00 90.81 82 LEU A CA 1
ATOM 656 C C . LEU A 1 82 ? -16.401 1.213 38.217 1.00 90.81 82 LEU A C 1
ATOM 658 O O . LEU A 1 82 ? -16.918 1.622 39.258 1.00 90.81 82 LEU A O 1
ATOM 662 N N . GLN A 1 83 ? -17.119 0.631 37.250 1.00 87.19 83 GLN A N 1
ATOM 663 C CA . GLN A 1 83 ? -18.570 0.431 37.322 1.00 87.19 83 GLN A CA 1
ATOM 664 C C . GLN A 1 83 ? -18.973 -0.637 38.345 1.00 87.19 83 GLN A C 1
ATOM 666 O O . GLN A 1 83 ? -20.019 -0.496 38.976 1.00 87.19 83 GLN A O 1
ATOM 671 N N . ARG A 1 84 ? -18.134 -1.650 38.601 1.00 80.69 84 ARG A N 1
ATOM 672 C CA . ARG A 1 84 ? -18.425 -2.730 39.563 1.00 80.69 84 ARG A CA 1
ATOM 673 C C . ARG A 1 84 ? -18.729 -2.220 40.976 1.00 80.69 84 ARG A C 1
ATOM 675 O O . ARG A 1 84 ? -19.481 -2.854 41.703 1.00 80.69 84 ARG A O 1
ATOM 682 N N . ARG A 1 85 ? -18.183 -1.059 41.360 1.00 74.81 85 ARG A N 1
ATOM 683 C CA . ARG A 1 85 ? -18.464 -0.404 42.653 1.00 74.81 85 ARG A CA 1
ATOM 684 C C . ARG A 1 85 ? -19.840 0.265 42.723 1.00 74.81 85 ARG A C 1
ATOM 686 O O . ARG A 1 85 ? -20.292 0.563 43.818 1.00 74.81 85 ARG A O 1
ATOM 693 N N . ARG A 1 86 ? -20.470 0.540 41.579 1.00 68.94 86 ARG A N 1
ATOM 694 C CA . ARG A 1 86 ? -21.777 1.211 41.474 1.00 68.94 86 ARG A CA 1
ATOM 695 C C . ARG A 1 86 ? -22.931 0.239 41.231 1.00 68.94 86 ARG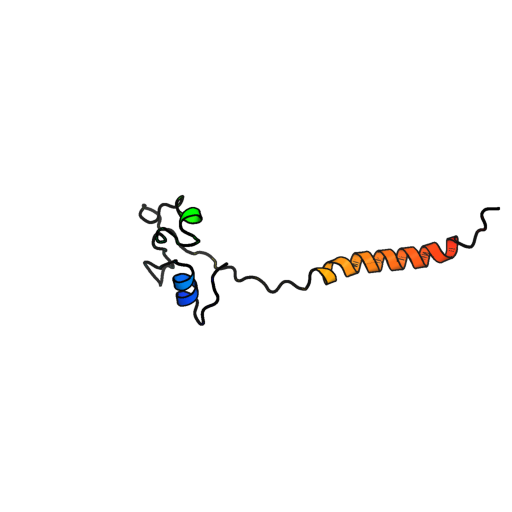 A C 1
ATOM 697 O O . ARG A 1 86 ? -24.078 0.613 41.408 1.00 68.94 86 ARG A O 1
ATOM 704 N N . GLN A 1 87 ? -22.642 -1.011 40.866 1.00 63.78 87 GLN A N 1
ATOM 705 C CA . GLN A 1 87 ? -23.667 -2.041 40.652 1.00 63.78 87 GLN A CA 1
ATOM 706 C C . GLN A 1 87 ? -24.278 -2.600 41.951 1.00 63.78 87 GLN A C 1
ATOM 708 O O . GLN A 1 87 ? -25.179 -3.427 41.883 1.00 63.78 87 GLN A O 1
ATOM 713 N N . THR A 1 88 ? -23.796 -2.183 43.124 1.00 61.78 88 THR A N 1
ATOM 714 C CA . THR A 1 88 ? -24.289 -2.655 44.429 1.00 61.78 88 THR A CA 1
ATOM 715 C C . THR A 1 88 ? -25.368 -1.764 45.047 1.00 61.78 88 THR A C 1
ATOM 717 O O . THR A 1 88 ? -25.750 -2.012 46.185 1.00 61.78 88 THR A O 1
ATOM 720 N N . GLU A 1 89 ? -25.861 -0.741 44.344 1.00 63.06 89 GLU A N 1
ATOM 721 C CA . GLU A 1 89 ? -27.079 -0.033 44.752 1.00 63.06 89 GLU A CA 1
ATOM 722 C C . GLU A 1 89 ? -28.294 -0.793 44.193 1.00 63.06 89 GLU A C 1
ATOM 724 O O . GLU A 1 89 ? -28.490 -0.799 42.973 1.00 63.06 89 GLU A O 1
ATOM 729 N N . PRO A 1 90 ? -29.080 -1.495 45.034 1.00 60.06 90 PRO A N 1
ATOM 730 C CA . PRO A 1 90 ? -30.287 -2.159 44.570 1.00 60.06 90 PRO A CA 1
ATOM 731 C C . PRO A 1 90 ? -31.267 -1.099 44.065 1.00 60.06 90 PRO A C 1
ATOM 733 O O . PRO A 1 90 ? -31.591 -0.137 44.764 1.00 60.06 90 PRO A O 1
ATOM 736 N N . ALA A 1 91 ? -31.728 -1.266 42.826 1.00 66.88 91 ALA A N 1
ATOM 737 C CA . ALA A 1 91 ? -32.917 -0.577 42.367 1.00 66.88 91 ALA A CA 1
ATOM 738 C C . ALA A 1 91 ? -34.110 -1.254 43.055 1.00 66.88 91 ALA A C 1
ATOM 740 O O . ALA A 1 91 ? -34.564 -2.297 42.585 1.00 66.88 91 ALA A O 1
ATOM 741 N N . PHE A 1 92 ? -34.571 -0.616 44.136 1.00 59.69 92 PHE A N 1
ATOM 742 C CA . PHE A 1 92 ? -35.712 -0.969 44.994 1.00 59.69 92 PHE A CA 1
ATOM 743 C C . PHE A 1 92 ? -35.457 -2.014 46.086 1.00 59.69 92 PHE A C 1
ATOM 745 O O . PHE A 1 92 ? -34.843 -3.068 45.814 1.00 59.69 92 PHE A O 1
#

Solvent-accessible surface area (backbone atoms only — not comparable to full-atom values): 5853 Å² total; per-residue (Å²): 131,72,51,90,46,100,42,73,68,52,13,32,49,73,41,40,42,48,65,73,37,79,90,70,38,25,41,43,79,44,50,90,90,30,85,49,23,81,78,47,67,86,58,56,50,83,51,99,63,62,44,55,68,87,78,87,82,70,88,71,89,69,76,64,75,69,66,74,48,48,65,57,54,52,52,51,52,53,50,49,62,62,46,61,75,61,71,75,66,75,90,122

Secondary structure (DSSP, 8-state):
-----SSHHHHHHHTT-EEEETTTTEEE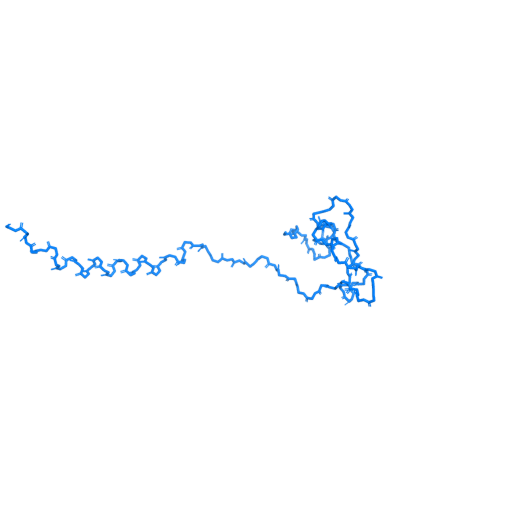PPPTTSTTHHHHTTS-SSSSS--B---------PPPGGGGGHHHHHHHHHHHHHHTTTTTS---

pLDDT: mean 80.99, std 9.26, range [59.34, 96.19]

Radius of gyration: 26.45 Å; Cα contacts (8 Å, |Δi|>4): 72; chains: 1; bounding box: 57×28×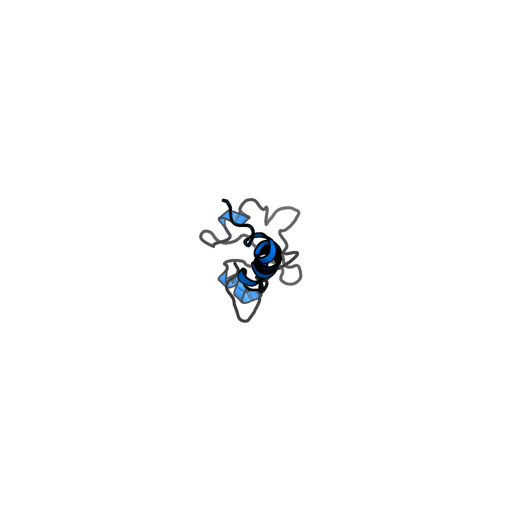70 Å

Sequence (92 aa):
NLPAGPSILESFEAAGLSLDDPERGTLIEPFIGTPFFEQFQKFDFYGDVPVQIEELKLPAQRMPKEIFYLPAFFALFIIILLQRRRQTEPAF